Protein 9GFQ (pdb70)

Foldseek 3Di:
DAEDAEDELVVLVFDDAAPPDPAKFWFKKKKFKFQDWDWADDPVGIWIKTAGKMWMAGVVPRDIYIYGTYTYPPVVRVVVCVVCVPPNIDIFIKIKIWGAADDDRGRTDIDMDGPVD

Structure (mmCIF, N/CA/C/O backbone):
data_9GFQ
#
_entry.id   9GFQ
#
_cell.length_a   36.434
_cell.length_b   50.999
_cell.length_c   56.344
_cell.angle_alpha   90.00
_cell.angle_beta   90.00
_cell.angle_gamma   90.00
#
_symmetry.space_group_name_H-M   'P 21 21 21'
#
loop_
_entity.id
_entity.type
_entity.pdbx_description
1 polymer 'Single-stranded DNA-binding protein'
2 water water
#
loop_
_atom_site.group_PDB
_atom_site.id
_atom_site.type_symbol
_atom_site.label_atom_id
_atom_site.label_alt_id
_atom_site.label_comp_id
_atom_site.label_asym_id
_atom_site.label_entity_id
_atom_site.label_seq_id
_atom_site.pdbx_PDB_ins_code
_atom_site.Cartn_x
_atom_site.Cartn_y
_atom_site.Cartn_z
_atom_site.occupancy
_atom_site.B_iso_or_equiv
_atom_site.auth_seq_id
_atom_site.auth_comp_id
_atom_site.auth_asym_id
_atom_site.auth_atom_id
_atom_site.pdbx_PDB_model_num
ATOM 1 N N . MET A 1 1 ? -1.699 -5.431 -5.738 1.00 31.04 1 MET A N 1
ATOM 2 C CA . MET A 1 1 ? -2.860 -5.263 -4.865 1.00 23.83 1 MET A CA 1
ATOM 3 C C . MET A 1 1 ? -3.955 -6.260 -5.213 1.00 24.38 1 MET A C 1
ATOM 4 O O . MET A 1 1 ? -4.545 -6.197 -6.287 1.00 28.34 1 MET A O 1
ATOM 9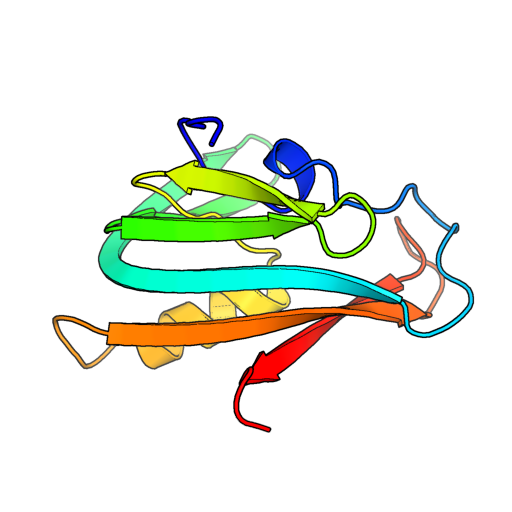 N N . GLU A 1 2 ? -4.235 -7.180 -4.292 1.00 25.35 2 GLU A N 1
ATOM 10 C CA . GLU A 1 2 ? -5.234 -8.214 -4.514 1.00 20.15 2 GLU A CA 1
ATOM 11 C C . GLU A 1 2 ? -6.614 -7.701 -4.107 1.00 22.77 2 GLU A C 1
ATOM 12 O O . GLU A 1 2 ? -6.763 -7.036 -3.079 1.00 21.34 2 GLU A O 1
ATOM 18 N N . ILE A 1 3 ? -7.621 -8.018 -4.917 1.00 17.45 3 ILE A N 1
ATOM 19 C CA . ILE A 1 3 ? -9.004 -7.641 -4.652 1.00 21.50 3 ILE A CA 1
ATOM 20 C C . ILE A 1 3 ? -9.736 -8.823 -4.032 1.00 23.23 3 ILE A C 1
ATOM 21 O O . ILE A 1 3 ? -9.727 -9.927 -4.587 1.00 19.45 3 ILE A O 1
ATOM 26 N N . VAL A 1 4 ? -10.385 -8.597 -2.888 1.00 20.70 4 VAL A N 1
ATOM 27 C CA . VAL A 1 4 ? -11.136 -9.644 -2.207 1.00 17.82 4 VAL A CA 1
ATOM 28 C C . VAL A 1 4 ? -12.587 -9.199 -2.094 1.00 21.90 4 VAL A C 1
ATOM 29 O O . VAL A 1 4 ? -12.869 -8.008 -1.923 1.00 21.04 4 VAL A O 1
ATOM 33 N N . SER A 1 5 ? -13.521 -10.144 -2.233 1.00 19.75 5 SER A N 1
ATOM 34 C CA . SER A 1 5 ? -14.913 -9.714 -2.225 1.00 19.89 5 SER A CA 1
ATOM 35 C C . SER A 1 5 ? -15.318 -9.185 -0.857 1.00 19.03 5 SER A C 1
ATOM 36 O O . SER A 1 5 ? -16.178 -8.300 -0.768 1.00 21.20 5 SER A O 1
ATOM 39 N N . LYS A 1 6 ? -14.714 -9.706 0.210 1.00 18.35 6 LYS A N 1
ATOM 40 C CA . LYS A 1 6 ? -14.905 -9.193 1.562 1.00 19.09 6 LYS A CA 1
ATOM 41 C C . LYS A 1 6 ? -13.538 -9.014 2.189 1.00 17.04 6 LYS A C 1
ATOM 42 O O . LYS A 1 6 ? -12.728 -9.940 2.165 1.00 16.99 6 LYS A O 1
ATOM 48 N N . LEU A 1 7 ? -13.283 -7.839 2.768 1.00 15.96 7 LEU A N 1
ATOM 49 C CA . LEU A 1 7 ? -12.063 -7.613 3.533 1.00 17.69 7 LEU A CA 1
ATOM 50 C C . LEU A 1 7 ? -12.298 -8.086 4.959 1.00 22.23 7 LEU A C 1
ATOM 51 O O . LEU A 1 7 ? -13.141 -7.533 5.666 1.00 16.23 7 LEU A O 1
ATOM 56 N N . THR A 1 8 ? -11.582 -9.136 5.367 1.00 20.76 8 THR A N 1
ATOM 57 C CA . THR A 1 8 ? -11.659 -9.650 6.728 1.00 17.86 8 THR A CA 1
ATOM 58 C C . THR A 1 8 ? -10.244 -10.017 7.162 1.00 20.08 8 THR A C 1
ATOM 59 O O . THR A 1 8 ? -9.342 -10.144 6.336 1.00 18.33 8 THR A O 1
ATOM 63 N N . LEU A 1 9 ? -10.043 -10.174 8.471 1.00 19.49 9 LEU A N 1
ATOM 64 C CA . LEU A 1 9 ? -8.725 -10.606 8.928 1.00 17.58 9 LEU A CA 1
ATOM 65 C C . LEU A 1 9 ? -8.334 -11.941 8.305 1.00 20.74 9 LEU A C 1
ATOM 66 O O . LEU A 1 9 ? -7.146 -12.186 8.062 1.00 21.72 9 LEU A O 1
ATOM 71 N N . LYS A 1 10 ? -9.312 -12.792 7.993 1.00 21.96 10 LYS A N 1
ATOM 72 C CA . LYS A 1 10 ? -8.989 -14.069 7.357 1.00 21.20 10 LYS A CA 1
ATOM 73 C C . LYS A 1 10 ? -8.620 -13.899 5.885 1.00 23.71 10 LYS A C 1
ATOM 74 O O . LYS A 1 10 ? -7.649 -14.512 5.419 1.00 23.70 10 LYS A O 1
ATOM 80 N N . THR A 1 11 ? -9.367 -13.081 5.128 1.00 20.93 11 THR A N 1
ATOM 81 C CA . THR A 1 11 ? -9.031 -12.933 3.713 1.00 23.98 11 THR A CA 1
ATOM 82 C C . THR A 1 11 ? -7.755 -12.124 3.511 1.00 25.10 11 THR A C 1
ATOM 83 O O . THR A 1 11 ? -7.116 -12.248 2.460 1.00 29.18 11 THR A O 1
ATOM 87 N N . ILE A 1 12 ? -7.355 -11.323 4.501 1.00 20.29 12 ILE A N 1
ATOM 88 C CA . ILE A 1 12 ? -6.061 -10.637 4.468 1.00 23.72 12 ILE A CA 1
ATOM 89 C C . ILE A 1 12 ? -4.907 -11.571 4.801 1.00 22.72 12 ILE A C 1
ATOM 90 O O . ILE A 1 12 ? -3.744 -11.218 4.558 1.00 23.08 12 ILE A O 1
ATOM 95 N N . GLY A 1 13 ? -5.198 -12.764 5.315 1.00 22.89 13 GLY A N 1
ATOM 96 C CA . GLY A 1 13 ? -4.163 -13.685 5.745 1.00 18.68 13 GLY A CA 1
ATOM 97 C C . GLY A 1 13 ? -3.556 -13.340 7.082 1.00 22.44 13 GLY A C 1
ATOM 98 O O . GLY A 1 13 ? -2.383 -13.655 7.335 1.00 21.23 13 GLY A O 1
ATOM 99 N N . ALA A 1 14 ? -4.319 -12.686 7.960 1.00 22.26 14 ALA A N 1
ATOM 100 C CA . ALA A 1 14 ? -3.756 -12.165 9.198 1.00 22.20 14 ALA A CA 1
ATOM 101 C C . ALA A 1 14 ? -4.490 -12.660 10.435 1.00 18.76 14 ALA A C 1
ATOM 102 O O . ALA A 1 14 ? -4.325 -12.079 11.511 1.00 24.47 14 ALA A O 1
ATOM 104 N N . GLN A 1 15 ? -5.294 -13.721 10.322 1.00 18.71 15 GLN A N 1
ATOM 105 C CA . GLN A 1 15 ? -5.981 -14.264 11.487 1.00 22.08 15 GLN A CA 1
ATOM 106 C C . GLN A 1 15 ? -5.085 -15.290 12.173 1.00 26.92 15 GLN A C 1
ATOM 107 O O . GLN A 1 15 ? -4.793 -16.339 11.577 1.00 22.94 15 GLN A O 1
ATOM 113 N N . PRO A 1 16 ? -4.638 -15.053 13.411 1.00 20.97 16 PRO A N 1
ATOM 114 C CA . PRO A 1 16 ? -3.749 -16.018 14.067 1.00 19.25 16 PRO A CA 1
ATOM 115 C C . PRO A 1 16 ? -4.452 -17.339 14.331 1.00 24.54 16 PRO A C 1
ATOM 116 O O . PRO A 1 16 ? -5.661 -17.390 14.583 1.00 22.45 16 PRO A O 1
ATOM 120 N N . LYS A 1 17 ? -3.673 -18.419 14.270 1.00 23.55 17 LYS A N 1
ATOM 121 C CA . LYS A 1 17 ? -4.188 -19.725 14.648 1.00 22.61 17 LYS A CA 1
ATOM 122 C C . LYS A 1 17 ? -4.525 -19.742 16.136 1.00 18.38 17 LYS A C 1
ATOM 123 O O . LYS A 1 17 ? -3.920 -19.008 16.922 1.00 23.66 17 LYS A O 1
ATOM 129 N N . PRO A 1 18 ? -5.484 -20.573 16.548 1.00 24.37 18 PRO A N 1
ATOM 130 C CA . PRO A 1 18 ? -5.841 -20.635 17.969 1.00 25.03 18 PRO A CA 1
ATOM 131 C C . PRO A 1 18 ? -4.621 -20.883 18.842 1.00 25.79 18 PRO A C 1
ATOM 132 O O . PRO A 1 18 ? -3.754 -21.696 18.512 1.00 26.48 18 PRO A O 1
ATOM 136 N N . HIS A 1 19 ? -4.546 -20.134 19.945 1.00 23.55 19 HIS A N 1
ATOM 137 C CA . HIS A 1 19 ? -3.568 -20.314 21.014 1.00 22.99 19 HIS A CA 1
ATOM 138 C C . HIS A 1 19 ? -2.146 -19.983 20.584 1.00 25.12 19 HIS A C 1
ATOM 139 O O . HIS A 1 19 ? -1.189 -20.332 21.276 1.00 29.29 19 HIS A O 1
ATOM 146 N N . SER A 1 20 ? -1.983 -19.255 19.485 1.00 24.71 20 SER A N 1
ATOM 147 C CA . SER A 1 20 ? -0.661 -18.876 19.006 1.00 21.65 20 SER A CA 1
ATOM 148 C C . SER A 1 20 ? -0.212 -17.500 19.477 1.00 25.16 20 SER A C 1
ATOM 149 O O . SER A 1 20 ? 0.941 -17.133 19.234 1.00 24.56 20 SER A O 1
ATOM 152 N N . VAL A 1 21 ? -1.080 -16.727 20.124 1.00 24.60 21 VAL A N 1
ATOM 153 C CA . VAL A 1 21 ? -0.778 -15.343 20.479 1.00 23.78 21 VAL A CA 1
ATOM 154 C C . VAL A 1 21 ? -0.324 -15.310 21.932 1.00 26.22 21 VAL A C 1
ATOM 155 O O . VAL A 1 21 ? -1.144 -15.400 22.852 1.00 26.93 21 VAL A O 1
ATOM 159 N N . LYS A 1 22 ? 0.984 -15.163 22.140 1.00 25.57 22 LYS A N 1
ATOM 160 C CA . LYS A 1 22 ? 1.555 -15.095 23.478 1.00 32.36 22 LYS A CA 1
ATOM 161 C C . LYS A 1 22 ? 1.942 -13.686 23.904 1.00 28.79 22 LYS A C 1
ATOM 162 O O . LYS A 1 22 ? 2.099 -13.435 25.105 1.00 29.50 22 LYS A O 1
ATOM 168 N N . GLU A 1 23 ? 2.091 -12.763 22.961 1.00 28.98 23 GLU A N 1
ATOM 169 C CA . GLU A 1 23 ? 2.245 -11.353 23.275 1.00 26.70 23 GLU A CA 1
ATOM 170 C C . GLU A 1 23 ? 1.427 -10.559 22.274 1.00 21.51 23 GLU A C 1
ATOM 171 O O . GLU A 1 23 ? 0.936 -11.101 21.277 1.00 21.82 23 GLU A O 1
ATOM 177 N N . ASN A 1 24 ? 1.265 -9.268 22.553 1.00 22.15 24 ASN A N 1
ATOM 178 C CA . ASN A 1 24 ? 0.554 -8.395 21.633 1.00 22.53 24 ASN A CA 1
ATOM 179 C C . ASN A 1 24 ? 1.154 -8.508 20.238 1.00 20.95 24 ASN A C 1
ATOM 180 O O . ASN A 1 24 ? 2.378 -8.459 20.061 1.00 24.16 24 ASN A O 1
ATOM 185 N N . THR A 1 25 ? 0.277 -8.684 19.248 1.00 22.71 25 THR A N 1
ATOM 186 C CA . THR 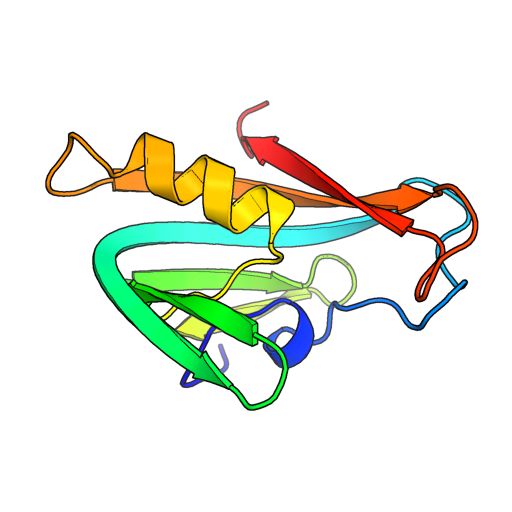A 1 25 ? 0.664 -8.987 17.874 1.00 19.77 25 THR A CA 1
ATOM 187 C C . THR A 1 25 ? -0.134 -8.099 16.930 1.00 21.61 25 THR A C 1
ATOM 188 O O . THR A 1 25 ? -1.368 -8.176 16.898 1.00 22.85 25 THR A O 1
ATOM 192 N N . ALA A 1 26 ? 0.558 -7.247 16.173 1.00 20.16 26 ALA A N 1
ATOM 193 C CA . ALA A 1 26 ? -0.124 -6.390 15.213 1.00 21.80 26 ALA A CA 1
ATOM 194 C C . ALA A 1 26 ? -0.505 -7.200 13.974 1.00 21.87 26 ALA A C 1
ATOM 195 O O . ALA A 1 26 ? 0.345 -7.862 13.367 1.00 23.24 26 ALA A O 1
ATOM 197 N N . LEU A 1 27 ? -1.786 -7.144 13.598 1.00 18.06 27 LEU A N 1
ATOM 198 C CA . LEU A 1 27 ? -2.324 -7.995 12.541 1.00 20.63 27 LEU A CA 1
ATOM 199 C C . LEU A 1 27 ? -2.451 -7.255 11.217 1.00 19.12 27 LEU A C 1
ATOM 200 O O . LEU A 1 27 ? -1.913 -7.704 10.201 1.00 18.59 27 LEU A O 1
ATOM 205 N N . ALA A 1 28 ? -3.170 -6.131 11.204 1.00 18.75 28 ALA A N 1
ATOM 206 C CA . ALA A 1 28 ? -3.503 -5.502 9.934 1.00 16.46 28 ALA A CA 1
ATOM 207 C C . ALA A 1 28 ? -3.782 -4.027 10.146 1.00 20.55 28 ALA A C 1
ATOM 208 O O . ALA A 1 28 ? -4.261 -3.621 11.205 1.00 20.37 28 ALA A O 1
ATOM 210 N N . SER A 1 29 ? -3.468 -3.236 9.127 1.00 17.49 29 SER A N 1
ATOM 211 C CA . SER A 1 29 ? -3.945 -1.863 9.025 1.00 19.65 29 SER A CA 1
ATOM 212 C C . SER A 1 29 ? -5.110 -1.835 8.055 1.00 22.17 29 SER A C 1
ATOM 213 O O . SER A 1 29 ? -5.043 -2.445 6.990 1.00 24.89 29 SER A O 1
ATOM 216 N N . ILE A 1 30 ? -6.182 -1.127 8.419 1.00 18.80 30 ILE A N 1
ATOM 217 C CA . ILE A 1 30 ? -7.359 -1.033 7.565 1.00 18.00 30 ILE A CA 1
ATOM 218 C C . ILE A 1 30 ? -7.727 0.432 7.397 1.00 19.59 30 ILE A C 1
ATOM 219 O O . ILE A 1 30 ? -7.912 1.144 8.388 1.00 18.77 30 ILE A O 1
ATOM 224 N N . TYR A 1 31 ? -7.860 0.861 6.149 1.00 18.19 31 TYR A N 1
ATOM 225 C CA . TYR A 1 31 ? -8.302 2.198 5.769 1.00 21.20 31 TYR A CA 1
ATOM 226 C C . TYR A 1 31 ? -9.668 2.062 5.121 1.00 24.67 31 TYR A C 1
ATOM 227 O O . TYR A 1 31 ? -9.842 1.248 4.209 1.00 25.21 31 TYR A O 1
ATOM 236 N N . GLY A 1 32 ? -10.639 2.836 5.572 1.00 21.55 32 GLY A N 1
ATOM 237 C CA . GLY A 1 32 ? -12.005 2.605 5.150 1.00 21.04 32 GLY A CA 1
ATOM 238 C C . GLY A 1 32 ? -12.755 3.889 4.892 1.00 23.29 32 GLY A C 1
ATOM 239 O O . GLY A 1 32 ? -12.500 4.917 5.515 1.00 20.11 32 GLY A O 1
ATOM 240 N N . ARG A 1 33 ? -13.676 3.819 3.936 1.00 19.35 33 ARG A N 1
ATOM 241 C CA . ARG A 1 33 ? -14.787 4.760 3.849 1.00 17.35 33 ARG A CA 1
ATOM 242 C C . ARG A 1 33 ? -16.058 3.933 3.906 1.00 19.02 33 ARG A C 1
ATOM 243 O O . ARG A 1 33 ? -16.351 3.177 2.972 1.00 20.31 33 ARG A O 1
ATOM 251 N N . VAL A 1 34 ? -16.797 4.055 5.002 1.00 16.86 34 VAL A N 1
ATOM 252 C CA . VAL A 1 34 ? -18.026 3.296 5.187 1.00 18.40 34 VAL A CA 1
ATOM 253 C C . VAL A 1 34 ? -19.203 4.124 4.703 1.00 24.61 34 VAL A C 1
ATOM 254 O O . VAL A 1 34 ? -19.386 5.273 5.126 1.00 20.77 34 VAL A O 1
ATOM 258 N N . ARG A 1 35 ? -19.997 3.541 3.804 1.00 20.96 35 ARG A N 1
ATOM 259 C CA . ARG A 1 35 ? -21.145 4.214 3.217 1.00 22.79 35 ARG A CA 1
ATOM 260 C C . ARG A 1 35 ? -22.358 3.302 3.196 1.00 25.10 35 ARG A C 1
ATOM 261 O O . ARG A 1 35 ? -23.250 3.470 2.365 1.00 34.76 35 ARG A O 1
ATOM 269 N N . GLY A 1 36 ? -22.409 2.353 4.109 1.00 21.96 36 GLY A N 1
ATOM 270 C CA . GLY A 1 36 ? -23.549 1.480 4.249 1.00 22.50 36 GLY A CA 1
ATOM 271 C C . GLY A 1 36 ? -23.192 0.249 5.043 1.00 22.28 36 GLY A C 1
ATOM 272 O O . GLY A 1 36 ? -22.024 -0.077 5.267 1.00 19.17 36 GLY A O 1
ATOM 273 N N A LYS A 1 37 ? -24.227 -0.452 5.485 0.55 25.20 37 LYS A N 1
ATOM 274 N N B LYS A 1 37 ? -24.227 -0.452 5.485 0.45 25.62 37 LYS A N 1
ATOM 275 C CA . LYS A 1 37 ? -24.021 -1.669 6.253 1.00 25.77 37 LYS A CA 1
ATOM 276 C C . LYS A 1 37 ? -25.254 -2.543 6.125 1.00 30.65 37 LYS A C 1
ATOM 277 O O . LYS A 1 37 ? -26.379 -2.045 6.043 1.00 30.50 37 LYS A O 1
ATOM 283 N N . LYS A 1 38 ? -25.018 -3.841 6.055 1.00 22.65 38 LYS A N 1
ATOM 284 C CA . LYS A 1 38 ? -26.059 -4.842 5.920 1.00 24.49 38 LYS A CA 1
ATOM 285 C C . LYS A 1 38 ? -25.791 -5.933 6.938 1.00 24.11 38 LYS A C 1
ATOM 286 O O . LYS A 1 38 ? -24.641 -6.332 7.140 1.00 24.28 38 LYS A O 1
ATOM 292 N N . VAL A 1 39 ? -26.846 -6.427 7.567 1.00 26.28 39 VAL A N 1
ATOM 293 C CA . VAL A 1 39 ? -26.710 -7.587 8.430 1.00 23.56 39 VAL A CA 1
ATOM 294 C C . VAL A 1 39 ? -26.595 -8.830 7.560 1.00 24.93 39 VAL A C 1
ATOM 295 O O . VAL A 1 39 ? -27.280 -8.965 6.539 1.00 25.55 39 VAL A O 1
ATOM 299 N N . GLY A 1 40 ? -25.682 -9.715 7.931 1.00 22.21 40 GLY A N 1
ATOM 300 C CA . GLY A 1 40 ? -25.526 -10.981 7.252 1.00 21.13 40 GLY A CA 1
ATOM 301 C C . GLY A 1 40 ? -25.822 -12.068 8.255 1.00 23.39 40 GLY A C 1
ATOM 302 O O . GLY A 1 40 ? -25.722 -11.845 9.465 1.00 20.66 40 GLY A O 1
ATOM 303 N N . GLN A 1 41 ? -26.217 -13.235 7.772 1.00 20.41 41 GLN A N 1
ATOM 304 C CA . GLN A 1 41 ? -26.557 -14.353 8.628 1.00 21.76 41 GLN A CA 1
ATOM 305 C C . GLN A 1 41 ? -25.625 -15.515 8.311 1.00 19.95 41 GLN A C 1
ATOM 306 O O . GLN A 1 41 ? -25.330 -15.796 7.142 1.00 21.03 41 GLN A O 1
ATOM 312 N N . SER A 1 42 ? -25.111 -16.159 9.349 1.00 21.70 42 SER A N 1
ATOM 313 C CA . SER A 1 42 ? -24.458 -17.445 9.183 1.00 23.17 42 SER A CA 1
ATOM 314 C C . SER A 1 42 ? -25.102 -18.415 10.161 1.00 21.30 42 SER A C 1
ATOM 315 O O . SER A 1 42 ? -25.919 -18.026 10.995 1.00 23.04 42 SER A O 1
ATOM 318 N N . THR A 1 43 ? -24.738 -19.691 10.042 1.00 23.23 43 THR A N 1
ATOM 319 C CA . THR A 1 43 ? -25.366 -20.725 10.866 1.00 23.40 43 THR A CA 1
ATOM 320 C C . THR A 1 43 ? -25.269 -20.391 12.345 1.00 27.70 43 THR A C 1
ATOM 321 O O . THR A 1 43 ? -26.257 -20.462 13.086 1.00 27.52 43 THR A O 1
ATOM 325 N N . PHE A 1 44 ? -24.074 -20.006 12.787 1.00 23.00 44 PHE A N 1
ATOM 326 C CA . PHE A 1 44 ? -23.768 -19.861 14.200 1.00 21.94 44 PHE A CA 1
ATOM 327 C C . PHE A 1 44 ? -23.674 -18.403 14.636 1.00 29.26 44 PHE A C 1
ATOM 328 O O . PHE A 1 44 ? -23.114 -18.106 15.695 1.00 25.35 44 PHE A O 1
ATOM 336 N N . GLY A 1 45 ? -24.226 -17.490 13.858 1.00 26.42 45 GLY A N 1
ATOM 337 C CA . GLY A 1 45 ? -24.321 -16.119 14.310 1.00 26.62 45 GLY A CA 1
ATOM 338 C C . GLY A 1 45 ? -24.458 -15.177 13.146 1.00 25.44 45 GLY A C 1
ATOM 339 O O . GLY A 1 45 ? -24.178 -15.519 11.998 1.00 24.30 45 GLY A O 1
ATOM 340 N N . ASP A 1 46 ? -24.925 -13.977 13.459 1.00 24.54 46 ASP A N 1
ATOM 341 C CA . ASP A 1 46 ? -25.021 -12.907 12.486 1.00 23.24 46 ASP A CA 1
ATOM 342 C C . ASP A 1 46 ? -23.773 -12.034 12.550 1.00 22.86 46 ASP A C 1
ATOM 343 O O . ASP A 1 46 ? -22.923 -12.165 13.430 1.00 27.12 46 ASP A O 1
ATOM 348 N N . PHE A 1 47 ? -23.681 -11.117 11.601 1.00 20.37 47 PHE A N 1
ATOM 349 C CA . PHE A 1 47 ? -22.527 -10.239 11.476 1.00 18.95 47 PHE A CA 1
ATOM 350 C C . PHE A 1 47 ? -22.972 -9.049 10.648 1.00 18.27 47 PHE A C 1
ATOM 351 O O . PHE A 1 47 ? -24.059 -9.046 10.068 1.00 22.37 47 PHE A O 1
ATOM 359 N N . ILE A 1 48 ? -22.130 -8.030 10.596 1.00 20.79 48 ILE A N 1
ATOM 360 C CA . ILE A 1 48 ? -22.420 -6.853 9.795 1.00 18.5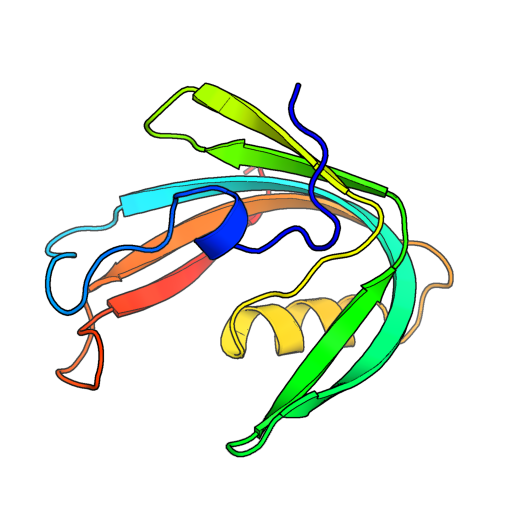1 48 ILE A CA 1
ATOM 361 C C . ILE A 1 48 ? -21.441 -6.811 8.637 1.00 18.45 48 ILE A C 1
ATOM 362 O O . ILE A 1 48 ? -20.229 -6.949 8.835 1.00 19.01 48 ILE A O 1
ATOM 367 N N . LYS A 1 49 ? -21.971 -6.621 7.435 1.00 17.04 49 LYS A N 1
ATOM 368 C CA . LYS A 1 49 ? -21.175 -6.399 6.239 1.00 17.56 49 LYS A CA 1
ATOM 369 C C . LYS A 1 49 ? -21.161 -4.893 6.014 1.00 20.17 49 LYS A C 1
ATOM 370 O O . LYS A 1 49 ? -22.165 -4.305 5.603 1.00 21.62 49 LYS A O 1
ATOM 376 N N . PHE A 1 50 ? -20.034 -4.266 6.310 1.00 18.65 50 PHE A N 1
ATOM 377 C CA . PHE A 1 50 ? -19.893 -2.840 6.057 1.00 17.07 50 PHE A CA 1
ATOM 378 C C . PHE A 1 50 ? -19.565 -2.633 4.591 1.00 20.69 50 PHE A C 1
ATOM 379 O O . PHE A 1 50 ? -18.825 -3.415 3.994 1.00 19.80 50 PHE A O 1
ATOM 387 N N . GLU A 1 51 ? -20.144 -1.596 4.000 1.00 18.98 51 GLU A N 1
ATOM 388 C CA . GLU A 1 51 ? -20.018 -1.360 2.574 1.00 19.61 51 GLU A CA 1
ATOM 389 C C . GLU A 1 51 ? -19.327 -0.026 2.347 1.00 18.60 51 GLU A C 1
ATOM 390 O O . GLU A 1 51 ? -19.500 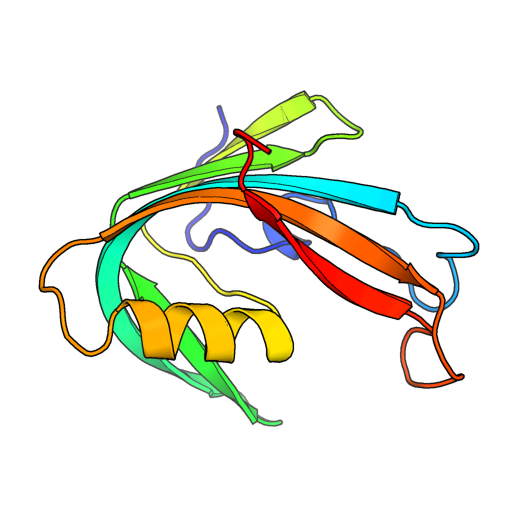0.915 3.118 1.00 21.36 51 GLU A O 1
ATOM 396 N N . GLY A 1 52 ? -18.546 0.043 1.279 1.00 18.61 52 GLY A N 1
ATOM 397 C CA . GLY A 1 52 ? -17.843 1.263 0.937 1.00 20.99 52 GLY A CA 1
ATOM 398 C C . GLY A 1 52 ? -16.596 0.939 0.155 1.00 20.77 52 GLY A C 1
ATOM 399 O O . GLY A 1 52 ? -16.661 0.172 -0.809 1.00 19.87 52 GLY A O 1
ATOM 400 N N . GLU A 1 53 ? -15.458 1.499 0.570 1.00 18.08 53 GLU A N 1
ATOM 401 C CA . GLU A 1 53 ? -14.162 1.253 -0.059 1.00 19.73 53 GLU A CA 1
ATOM 402 C C . GLU A 1 53 ? -13.155 0.996 1.048 1.00 20.86 53 GLU A C 1
ATOM 403 O O . GLU A 1 53 ? -13.002 1.825 1.951 1.00 19.43 53 GLU A O 1
ATOM 409 N N . PHE A 1 54 ? -12.483 -0.152 0.997 1.00 17.51 54 PHE A N 1
ATOM 410 C CA . PHE A 1 54 ? -11.571 -0.540 2.062 1.00 18.55 54 PHE A CA 1
ATOM 411 C C . PHE A 1 54 ? -10.234 -0.965 1.475 1.00 21.43 54 PHE A C 1
ATOM 412 O O . PHE A 1 54 ? -10.183 -1.584 0.409 1.00 18.25 54 PHE A O 1
ATOM 420 N N . GLU A 1 55 ? -9.153 -0.607 2.169 1.00 18.75 55 GLU A N 1
ATOM 421 C CA . GLU A 1 55 ? -7.815 -1.087 1.849 1.00 20.50 55 GLU A CA 1
ATOM 422 C C . GLU A 1 55 ? -7.215 -1.672 3.122 1.00 25.32 55 GLU A C 1
ATOM 423 O O . GLU A 1 55 ? -7.312 -1.070 4.196 1.00 23.14 55 GLU A O 1
ATOM 429 N N . GLY A 1 56 ? -6.633 -2.851 3.019 1.00 18.97 56 GLY A N 1
ATOM 430 C CA . GLY A 1 56 ? -6.056 -3.516 4.175 1.00 20.48 56 GLY A CA 1
ATOM 431 C C . GLY A 1 56 ? -4.618 -3.886 3.892 1.00 20.78 56 GLY A C 1
ATOM 432 O O . GLY A 1 56 ? -4.270 -4.227 2.761 1.00 20.38 56 GLY A O 1
ATOM 433 N N . VA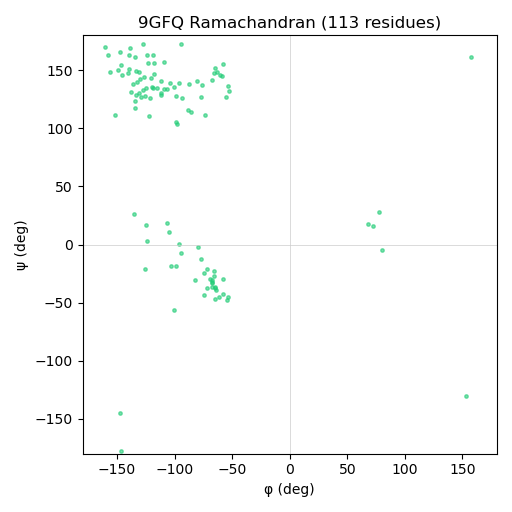L A 1 57 ? -3.783 -3.800 4.921 1.00 17.11 57 VAL A N 1
ATOM 434 C CA . VAL A 1 57 ? -2.404 -4.270 4.823 1.00 15.98 57 VAL A CA 1
ATOM 435 C C . VAL A 1 57 ? -2.172 -5.330 5.883 1.00 17.14 57 VAL A C 1
ATOM 436 O O . VAL A 1 57 ? -2.409 -5.095 7.072 1.00 20.88 57 VAL A O 1
ATOM 440 N N . ASN A 1 58 ? -1.690 -6.484 5.449 1.00 18.62 58 ASN A N 1
ATOM 441 C CA . ASN A 1 58 ? -1.186 -7.505 6.353 1.00 19.43 58 ASN A CA 1
ATOM 442 C C . ASN A 1 58 ? 0.159 -7.028 6.868 1.00 21.25 58 ASN A C 1
ATOM 443 O O . ASN A 1 58 ? 1.115 -6.910 6.094 1.00 20.77 58 ASN A O 1
ATOM 448 N N . ILE A 1 59 ? 0.228 -6.700 8.157 1.00 18.29 59 ILE A N 1
ATOM 449 C CA . ILE A 1 59 ? 1.427 -6.060 8.681 1.00 19.77 59 ILE A CA 1
ATOM 450 C C . ILE A 1 59 ? 2.628 -7.001 8.603 1.00 23.52 59 ILE A C 1
ATOM 451 O O . ILE A 1 59 ? 3.748 -6.572 8.297 1.00 27.65 59 ILE A O 1
ATOM 456 N N . ALA A 1 60 ? 2.418 -8.302 8.839 1.00 20.25 60 ALA A N 1
ATOM 457 C CA . ALA A 1 60 ? 3.562 -9.216 8.833 1.00 22.10 60 ALA A CA 1
ATOM 458 C C . ALA A 1 60 ? 4.102 -9.446 7.424 1.00 24.54 60 ALA A C 1
ATOM 459 O O . ALA A 1 60 ? 5.319 -9.574 7.237 1.00 27.63 60 ALA A O 1
ATOM 461 N N . THR A 1 61 ? 3.224 -9.522 6.420 1.00 23.50 61 THR A N 1
ATOM 462 C CA . THR A 1 61 ? 3.656 -9.830 5.056 1.00 23.12 61 THR A CA 1
ATOM 463 C C . THR A 1 61 ? 3.804 -8.610 4.158 1.00 27.80 61 THR A C 1
ATOM 464 O O . THR A 1 61 ? 4.472 -8.705 3.123 1.00 23.85 61 THR A O 1
ATOM 468 N N . GLY A 1 62 ? 3.200 -7.478 4.507 1.00 25.18 62 GLY A N 1
ATOM 469 C CA . GLY A 1 62 ? 3.220 -6.330 3.631 1.00 23.10 62 GLY A CA 1
ATOM 470 C C . GLY A 1 62 ? 2.218 -6.362 2.501 1.00 22.91 62 GLY A C 1
ATOM 471 O O . GLY A 1 62 ? 2.114 -5.375 1.769 1.00 23.70 62 GLY A O 1
ATOM 472 N N . GLU A 1 63 ? 1.471 -7.452 2.340 1.00 19.88 63 GLU A N 1
ATOM 473 C CA . GLU A 1 63 ? 0.522 -7.571 1.236 1.00 17.53 63 GLU A CA 1
ATOM 474 C C . GLU A 1 63 ? -0.626 -6.586 1.390 1.00 19.67 63 GLU A C 1
ATOM 475 O O . GLU A 1 63 ? -1.146 -6.386 2.485 1.00 18.69 63 GLU A O 1
ATOM 481 N N . VAL A 1 64 ? -1.064 -6.016 0.275 1.00 19.70 64 VAL A N 1
ATOM 482 C CA . VAL A 1 64 ? -2.114 -5.002 0.275 1.00 18.68 64 VAL A CA 1
ATOM 483 C C . VAL A 1 64 ? -3.348 -5.592 -0.380 1.00 20.15 64 VAL A C 1
ATOM 484 O O . VAL A 1 64 ? -3.245 -6.319 -1.371 1.00 18.66 64 VAL A O 1
ATOM 488 N N . PHE A 1 65 ? -4.517 -5.270 0.171 1.00 20.47 65 PHE A N 1
ATOM 489 C CA . PHE A 1 65 ? -5.787 -5.803 -0.297 1.00 19.42 65 PHE A CA 1
ATOM 490 C C . PHE A 1 65 ? -6.790 -4.669 -0.426 1.00 18.88 65 PHE A C 1
ATOM 491 O O . PHE A 1 65 ? -6.731 -3.685 0.311 1.00 21.21 65 PHE A O 1
ATOM 499 N N . ARG A 1 66 ? -7.714 -4.815 -1.370 1.00 18.17 66 ARG A N 1
ATOM 500 C CA . ARG A 1 66 ? -8.786 -3.849 -1.540 1.00 19.80 66 ARG A CA 1
ATOM 501 C C . ARG A 1 66 ? -10.112 -4.580 -1.615 1.00 17.96 66 ARG A C 1
ATOM 502 O O . ARG A 1 66 ? -10.195 -5.707 -2.116 1.00 16.64 66 ARG A O 1
ATOM 510 N N . SER A 1 67 ? -11.158 -3.925 -1.123 1.00 15.79 67 SER A N 1
ATOM 511 C CA . SER A 1 67 ? -12.477 -4.527 -1.189 1.00 15.74 67 SER A CA 1
ATOM 512 C C . SER A 1 67 ? -13.546 -3.449 -1.102 1.00 16.47 67 SER A C 1
ATOM 513 O O . SER A 1 67 ? -13.281 -2.319 -0.684 1.00 16.74 67 SER A O 1
ATOM 516 N N . GLY A 1 68 ? -14.762 -3.823 -1.503 1.00 17.30 68 GLY A N 1
ATOM 517 C CA . GLY A 1 68 ?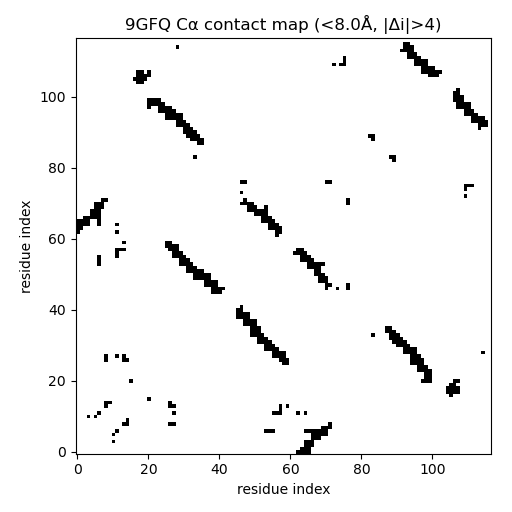 -15.943 -3.011 -1.299 1.00 16.99 68 GLY A CA 1
ATOM 518 C C . GLY A 1 68 ? -16.738 -3.377 -0.070 1.00 19.39 68 GLY A C 1
ATOM 519 O O . GLY A 1 68 ? -17.770 -2.750 0.202 1.00 18.64 68 GLY A O 1
ATOM 520 N N . ALA A 1 69 ? -16.283 -4.369 0.690 1.00 19.43 69 ALA A N 1
ATOM 521 C CA . ALA A 1 69 ? -16.989 -4.858 1.863 1.00 20.17 69 ALA A CA 1
ATOM 522 C C . ALA A 1 69 ? -15.971 -5.147 2.957 1.00 19.91 69 ALA A C 1
ATOM 523 O O . ALA A 1 69 ? -14.812 -5.461 2.669 1.00 20.37 69 ALA A O 1
ATOM 525 N N . LEU A 1 70 ? -16.413 -5.022 4.212 1.00 15.75 70 LEU A N 1
ATOM 526 C CA . LEU A 1 70 ? -15.575 -5.225 5.386 1.00 15.54 70 LEU A CA 1
ATOM 527 C C . LEU A 1 70 ? -16.370 -6.009 6.411 1.00 15.70 70 LEU A C 1
ATOM 528 O O . LEU A 1 70 ? -17.522 -5.669 6.679 1.00 18.12 70 LEU A O 1
ATOM 533 N N . ILE A 1 71 ? -15.777 -7.064 6.965 1.00 16.13 71 ILE A N 1
ATOM 534 C CA . ILE A 1 71 ? -16.366 -7.759 8.104 1.00 14.97 71 ILE A CA 1
ATOM 535 C C . ILE A 1 71 ? -15.315 -7.804 9.196 1.00 16.66 71 ILE A C 1
ATOM 536 O O . ILE A 1 71 ? -14.177 -8.232 8.950 1.00 18.52 71 ILE A O 1
ATOM 541 N N . LEU A 1 72 ? -15.690 -7.352 10.393 1.00 18.36 72 LEU A N 1
ATOM 542 C CA . LEU A 1 72 ? -14.789 -7.268 11.530 1.00 17.99 72 LEU A CA 1
ATOM 543 C C . LEU A 1 72 ? -15.125 -8.308 12.590 1.00 21.89 72 LEU A C 1
ATOM 544 O O . LEU A 1 72 ? -16.259 -8.795 12.669 1.00 22.68 72 LEU A O 1
ATOM 549 N N . PRO A 1 73 ? -14.156 -8.670 13.434 1.00 20.94 73 PRO A N 1
ATOM 550 C CA . PRO A 1 73 ? -14.476 -9.486 14.610 1.00 24.23 73 PRO A CA 1
ATOM 551 C C . PRO A 1 73 ? -15.515 -8.789 15.476 1.00 24.37 73 PRO A C 1
ATOM 552 O O . PRO A 1 73 ? -15.639 -7.561 15.466 1.00 23.40 73 PRO A O 1
ATOM 556 N N . LYS A 1 74 ? -16.250 -9.592 16.248 1.00 25.27 74 LYS A N 1
ATOM 557 C CA . LYS A 1 74 ? -17.447 -9.101 16.926 1.00 25.17 74 LYS A CA 1
ATOM 558 C C . LYS A 1 74 ? -17.175 -7.854 17.758 1.00 24.12 74 LYS A C 1
ATOM 559 O O . LYS A 1 74 ? -17.956 -6.890 17.715 1.00 22.86 74 LYS A O 1
ATOM 565 N N . VAL A 1 75 ? -16.084 -7.847 18.532 1.00 23.77 75 VAL A N 1
ATOM 566 C CA . VAL A 1 75 ? -15.851 -6.715 19.427 1.00 26.70 75 VAL A CA 1
ATOM 567 C C . VAL A 1 75 ? -15.618 -5.435 18.629 1.00 26.60 75 VAL A C 1
ATOM 568 O O . VAL A 1 75 ? -16.064 -4.353 19.026 1.00 26.94 75 VAL A O 1
ATOM 572 N N . LEU A 1 76 ? -14.937 -5.532 17.486 1.00 22.13 76 LEU A N 1
ATOM 573 C CA . LEU A 1 76 ? -14.660 -4.333 16.699 1.00 22.94 76 LEU A CA 1
ATOM 574 C C . LEU A 1 76 ? -15.841 -3.959 15.821 1.00 23.59 76 LEU A C 1
ATOM 575 O O . LEU A 1 76 ? -16.049 -2.779 15.518 1.00 20.26 76 LEU A O 1
ATOM 580 N N . GLU A 1 77 ? -16.600 -4.960 15.385 1.00 21.84 77 GLU A N 1
ATOM 581 C CA . GLU A 1 77 ? -17.816 -4.711 14.620 1.00 18.20 77 GLU A CA 1
ATOM 582 C C . GLU A 1 77 ? -18.787 -3.835 15.403 1.00 20.28 77 GLU A C 1
ATOM 583 O O . GLU A 1 77 ? -19.392 -2.914 14.846 1.00 23.35 77 GLU A O 1
ATOM 589 N N . SER A 1 78 ? -18.938 -4.101 16.698 1.00 20.82 78 SER A N 1
ATOM 590 C CA . SER A 1 78 ? -19.842 -3.306 17.522 1.00 23.11 78 SER A CA 1
ATOM 591 C C . SER A 1 78 ? -19.333 -1.883 17.677 1.00 23.88 78 SER A C 1
ATOM 592 O O . SER A 1 78 ? -20.122 -0.932 17.711 1.00 26.50 78 SER A O 1
ATOM 595 N N . LEU A 1 79 ? -18.014 -1.718 17.781 1.00 22.70 79 LEU A N 1
ATOM 596 C CA . LEU A 1 79 ? -1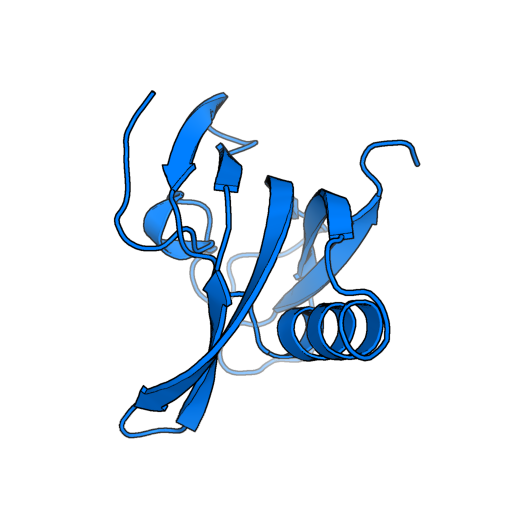7.445 -0.382 17.880 1.00 22.36 79 LEU A CA 1
ATOM 597 C C . LEU A 1 79 ? -17.699 0.407 16.606 1.00 19.80 79 LEU A C 1
ATOM 598 O O . LEU A 1 79 ? -18.145 1.555 16.660 1.00 22.83 79 LEU A O 1
ATOM 603 N N . LEU A 1 80 ? -17.444 -0.202 15.443 1.00 20.64 80 LEU A N 1
ATOM 604 C CA . LEU A 1 80 ? -17.671 0.523 14.195 1.00 19.65 80 LEU A CA 1
ATOM 605 C C . LEU A 1 80 ? -19.153 0.779 13.955 1.00 22.36 80 LEU A C 1
ATOM 606 O O . LEU A 1 80 ? -19.513 1.825 13.398 1.00 24.48 80 LEU A O 1
ATOM 611 N N . ALA A 1 81 ? -20.026 -0.141 14.380 1.00 21.55 81 ALA A N 1
ATOM 612 C CA . ALA A 1 81 ? -21.458 0.059 14.162 1.00 23.08 81 ALA A CA 1
ATOM 613 C C . ALA A 1 81 ? -21.972 1.272 14.926 1.00 26.80 81 ALA A C 1
ATOM 614 O O . ALA A 1 81 ? -22.818 2.016 14.424 1.00 26.22 81 ALA A O 1
ATOM 616 N N . GLY A 1 82 ? -21.489 1.481 16.146 1.00 24.67 82 GLY A N 1
ATOM 617 C CA . GLY A 1 82 ? -21.827 2.707 16.843 1.00 28.48 82 GLY A CA 1
ATOM 618 C C . GLY A 1 82 ? -21.335 3.930 16.097 1.00 31.69 82 GLY A C 1
ATOM 619 O O . GLY A 1 82 ? -22.070 4.903 15.913 1.00 33.83 82 GLY A O 1
ATOM 620 N N . ALA A 1 83 ? -20.089 3.878 15.628 1.00 30.01 83 ALA A N 1
ATOM 621 C CA . ALA A 1 83 ? -19.471 5.045 15.017 1.00 31.47 83 ALA A CA 1
ATOM 622 C C . ALA A 1 83 ? -20.156 5.455 13.725 1.00 30.44 83 ALA A C 1
ATOM 623 O O . ALA A 1 83 ? -20.048 6.617 13.324 1.00 36.37 83 ALA A O 1
ATOM 625 N N . VAL A 1 84 ? -20.861 4.539 13.070 1.00 29.59 84 VAL A N 1
ATOM 626 C CA . VAL A 1 84 ? -21.536 4.832 11.815 1.00 28.84 84 VAL A CA 1
ATOM 627 C C . VAL A 1 84 ? -23.040 4.969 12.008 1.00 35.85 84 VAL A C 1
ATOM 628 O O . VAL A 1 84 ? -23.789 5.025 11.024 1.00 36.21 84 VAL A O 1
ATOM 632 N N . ASP A 1 85 ? -23.502 5.038 13.256 1.00 32.36 85 ASP A N 1
ATOM 633 C CA . ASP A 1 85 ? -24.930 5.137 13.507 1.00 35.77 85 ASP A CA 1
ATOM 634 C C . ASP A 1 85 ? -25.489 6.516 13.202 1.00 35.67 85 ASP A C 1
ATOM 635 O O . ASP A 1 85 ? -26.688 6.629 12.925 1.00 34.54 85 ASP A O 1
ATOM 640 N N . GLY A 1 86 ? -24.660 7.559 13.234 1.00 30.15 86 GLY A N 1
ATOM 641 C CA . GLY A 1 86 ? -25.180 8.901 13.057 1.00 31.05 86 GLY A CA 1
ATOM 642 C C . GLY A 1 86 ? -24.567 9.719 11.933 1.00 30.24 86 GLY A C 1
ATOM 643 O O . GLY A 1 86 ? -24.926 10.889 11.763 1.00 29.66 86 GLY A O 1
ATOM 644 N N . GLU A 1 87 ? -23.653 9.134 11.157 1.00 23.99 87 GLU A N 1
ATOM 645 C CA . GLU A 1 87 ? -23.024 9.825 10.036 1.00 23.32 87 GLU A CA 1
ATOM 646 C C . GLU A 1 87 ? -23.210 9.007 8.769 1.00 24.88 87 GLU A C 1
ATOM 647 O O . GLU A 1 87 ? -22.989 7.792 8.780 1.00 23.05 87 GLU A O 1
ATOM 653 N N . ASN A 1 88 ? -23.586 9.686 7.675 1.00 23.11 88 ASN A N 1
ATOM 654 C CA . ASN A 1 88 ? -23.892 9.006 6.416 1.00 21.11 88 ASN A CA 1
ATOM 655 C C . ASN A 1 88 ? -22.639 8.412 5.776 1.00 22.44 88 ASN A C 1
ATOM 656 O O . ASN A 1 88 ? -22.722 7.387 5.082 1.00 23.42 88 ASN A O 1
ATOM 661 N N . THR A 1 89 ? -21.479 9.027 6.004 1.00 22.16 89 THR A N 1
ATOM 662 C CA . THR A 1 89 ? -20.195 8.538 5.515 1.00 22.52 89 THR A CA 1
ATOM 663 C C . THR A 1 89 ? -19.193 8.667 6.647 1.00 21.81 89 THR A C 1
ATOM 664 O O . THR A 1 89 ? -19.199 9.670 7.363 1.00 21.75 89 THR A O 1
ATOM 668 N N . VAL A 1 90 ? -18.345 7.653 6.820 1.00 20.21 90 VAL A N 1
ATOM 669 C CA . VAL A 1 90 ? -17.274 7.698 7.811 1.00 20.69 90 VAL A CA 1
ATOM 670 C C . VAL A 1 90 ? -15.981 7.225 7.157 1.00 24.47 90 VAL A C 1
ATOM 671 O O . VAL A 1 90 ? -15.961 6.163 6.526 1.00 23.66 90 VAL A O 1
ATOM 675 N N . ASP A 1 91 ? -14.913 8.018 7.284 1.00 19.91 91 ASP A N 1
ATOM 676 C CA . ASP A 1 91 ? -13.567 7.605 6.891 1.00 18.58 91 ASP A CA 1
ATOM 677 C C . ASP A 1 91 ? -12.763 7.263 8.138 1.00 22.60 91 ASP A C 1
ATOM 678 O O . ASP A 1 91 ? -12.827 7.980 9.138 1.00 22.66 91 ASP A O 1
ATOM 683 N N . PHE A 1 92 ? -11.982 6.187 8.078 1.00 18.26 92 PHE A N 1
ATOM 684 C CA . PHE A 1 92 ? -11.204 5.801 9.245 1.00 19.78 92 PHE A CA 1
ATOM 685 C C . PHE A 1 92 ? -9.894 5.168 8.801 1.00 18.63 92 PHE A C 1
ATOM 686 O O . PHE A 1 92 ? -9.719 4.801 7.638 1.00 17.74 92 PHE A O 1
ATOM 694 N N . ALA A 1 93 ? -8.973 5.041 9.753 1.00 17.48 93 ALA A N 1
ATOM 695 C CA . ALA A 1 93 ? -7.696 4.377 9.504 1.00 20.08 93 ALA A CA 1
ATOM 696 C C . ALA A 1 93 ? -7.231 3.792 10.825 1.00 18.34 93 ALA A C 1
ATOM 697 O O . ALA A 1 93 ? -6.880 4.542 11.738 1.00 19.51 93 ALA A O 1
ATOM 699 N N . VAL A 1 94 ? -7.223 2.462 10.936 1.00 17.05 94 VAL A N 1
ATOM 700 C CA . VAL A 1 94 ? -6.966 1.818 12.215 1.00 16.65 94 VAL A CA 1
ATOM 701 C C . VAL A 1 94 ? -5.969 0.685 12.051 1.00 20.86 94 VAL A C 1
ATOM 702 O O . VAL A 1 94 ? -5.741 0.161 10.959 1.00 19.62 94 VAL A O 1
ATOM 706 N N . GLU A 1 95 ? -5.381 0.308 13.172 1.00 16.95 95 GLU A N 1
ATOM 707 C CA . GLU A 1 95 ? -4.507 -0.848 13.258 1.00 19.17 95 GLU A CA 1
ATOM 708 C C . GLU A 1 95 ? -5.187 -1.842 14.184 1.00 19.90 95 GLU A C 1
ATOM 709 O O . GLU A 1 95 ? -5.709 -1.450 15.231 1.00 22.30 95 GLU A O 1
ATOM 715 N N . ILE A 1 96 ? -5.221 -3.114 13.791 1.00 19.20 96 ILE A N 1
ATOM 716 C CA . ILE A 1 96 ? -5.879 -4.158 14.569 1.00 19.31 96 ILE A CA 1
ATOM 717 C C . ILE A 1 96 ? -4.801 -5.061 15.152 1.00 19.07 96 ILE A C 1
ATOM 718 O O . ILE A 1 96 ? -3.862 -5.448 14.451 1.00 18.26 96 ILE A O 1
ATOM 723 N N . TRP A 1 97 ? -4.933 -5.378 16.437 1.00 20.67 97 TRP A N 1
ATOM 724 C CA . TRP A 1 97 ? -3.985 -6.182 17.185 1.00 19.42 97 TRP A CA 1
ATOM 725 C C . TRP A 1 97 ? -4.694 -7.384 17.792 1.00 17.75 97 TRP A C 1
ATOM 726 O O . TRP A 1 97 ? -5.905 -7.362 18.036 1.00 18.25 97 TRP A O 1
ATOM 737 N N . ALA A 1 98 ? -3.917 -8.422 18.064 1.00 18.52 98 ALA A N 1
ATOM 738 C CA . ALA A 1 98 ? -4.350 -9.534 18.900 1.00 18.49 98 ALA A CA 1
ATOM 739 C C . ALA A 1 98 ? -3.630 -9.415 20.234 1.00 19.10 98 ALA A C 1
ATOM 740 O O . ALA A 1 98 ? -2.419 -9.175 20.265 1.00 21.89 98 ALA A O 1
ATOM 742 N N . LYS A 1 99 ? -4.375 -9.575 21.326 1.00 20.31 99 LYS A N 1
ATOM 743 C CA . LYS A 1 99 ? -3.885 -9.534 22.691 1.00 19.23 99 LYS A CA 1
ATOM 744 C C . LYS A 1 99 ? -4.137 -10.872 23.368 1.00 21.57 99 LYS A C 1
ATOM 745 O O . LYS A 1 99 ? -5.229 -11.426 23.231 1.00 20.12 99 LYS A O 1
ATOM 751 N N . PRO A 1 100 ? -3.159 -11.418 24.087 1.00 18.67 100 PRO A N 1
ATOM 752 C CA . PRO A 1 100 ? -3.379 -12.708 24.752 1.00 21.43 100 PRO A CA 1
ATOM 753 C C . PRO A 1 100 ? -4.487 -12.586 25.786 1.00 24.96 100 PRO A C 1
ATOM 754 O O . PRO A 1 100 ? -4.697 -11.527 26.382 1.00 27.02 100 PRO A O 1
ATOM 758 N N . SER A 1 101 ? -5.222 -13.680 25.989 1.00 24.91 101 SER A N 1
ATOM 759 C CA . SER A 1 101 ? -6.446 -13.589 26.767 1.00 29.79 101 SER A CA 1
ATOM 760 C C . SER A 1 101 ? -6.672 -14.868 27.552 1.00 34.85 101 SER A C 1
ATOM 761 O O . SER A 1 101 ? -5.865 -15.804 27.519 1.00 30.18 101 SER A O 1
ATOM 764 N N . GLU A 1 102 ? -7.800 -14.886 28.265 1.00 39.17 102 GLU A N 1
ATOM 765 C CA . GLU A 1 102 ? -8.259 -16.079 28.961 1.00 40.81 102 GLU A CA 1
ATOM 766 C C . GLU A 1 102 ? -8.494 -17.203 27.963 1.00 42.81 102 GLU A C 1
ATOM 767 O O . GLU A 1 102 ? -8.894 -16.976 26.815 1.00 35.72 102 GLU A O 1
ATOM 769 N N . LYS A 1 103 ? -8.229 -18.425 28.403 1.00 40.09 103 LYS A N 1
ATOM 770 C CA . LYS A 1 103 ? -8.424 -19.567 27.528 1.00 43.83 103 LYS A CA 1
ATOM 771 C C . LYS A 1 103 ? -9.852 -19.587 26.998 1.00 44.94 103 LYS A C 1
ATOM 772 O O . LYS A 1 103 ? -10.819 -19.492 27.758 1.00 49.98 103 LYS A O 1
ATOM 778 N N . GLY A 1 104 ? -9.969 -19.657 25.688 1.00 40.44 104 GLY A N 1
ATOM 779 C CA . GLY A 1 104 ? -11.255 -19.746 25.022 1.00 29.49 104 GLY A CA 1
ATOM 780 C C . GLY A 1 104 ? -11.056 -20.570 23.783 1.00 27.72 104 GLY A C 1
ATOM 781 O O . GLY A 1 104 ? -10.268 -21.514 23.768 1.00 31.21 104 GLY A O 1
ATOM 782 N N . ASN A 1 105 ? -11.774 -20.214 22.724 1.00 25.62 105 ASN A N 1
ATOM 783 C CA . ASN A 1 105 ? -11.529 -20.896 21.466 1.00 22.35 105 ASN A CA 1
ATOM 784 C C . ASN A 1 105 ? -10.156 -20.562 20.920 1.00 24.34 105 ASN A C 1
ATOM 785 O O . ASN A 1 105 ? -9.535 -21.396 20.252 1.00 25.64 105 ASN A O 1
ATOM 790 N N . THR A 1 106 ? -9.669 -19.351 21.178 1.00 20.38 106 THR A N 1
ATOM 791 C CA . THR A 1 106 ? -8.456 -18.877 20.530 1.00 22.55 106 THR A CA 1
ATOM 792 C C . THR A 1 106 ? -7.379 -18.407 21.485 1.00 21.18 106 THR A C 1
ATOM 793 O O . THR A 1 106 ? -6.213 -18.349 21.077 1.00 23.14 106 THR A O 1
ATOM 797 N N . GLY A 1 107 ? -7.713 -18.055 22.721 1.00 20.46 107 GLY A N 1
ATOM 798 C CA . GLY A 1 107 ? -6.700 -17.534 23.611 1.00 20.77 107 GLY A CA 1
ATOM 799 C C . GLY A 1 107 ? -6.244 -16.140 23.270 1.00 22.48 107 GLY A C 1
ATOM 800 O O . GLY A 1 107 ? -5.189 -15.718 23.740 1.00 21.38 107 GLY A O 1
ATOM 801 N N . TYR A 1 108 ? -6.992 -15.415 22.444 1.00 21.00 108 TYR A N 1
ATOM 802 C CA . TYR A 1 108 ? -6.659 -14.013 22.210 1.00 18.68 108 TYR A CA 1
ATOM 803 C C . TYR A 1 108 ? -7.925 -13.211 21.975 1.00 22.41 108 TYR A C 1
ATOM 804 O O . TYR A 1 108 ? -8.951 -13.747 21.560 1.00 18.25 108 TYR A O 1
ATOM 813 N N . GLU A 1 109 ? -7.842 -11.918 22.277 1.00 21.28 109 GLU A N 1
ATOM 814 C CA . GLU A 1 109 ? -8.891 -10.960 21.965 1.00 19.94 109 GLU A CA 1
ATOM 815 C C . GLU A 1 109 ? -8.333 -9.901 21.028 1.00 20.41 109 GLU A C 1
ATOM 816 O O . GLU A 1 109 ? -7.120 -9.753 20.887 1.00 21.00 109 GLU A O 1
ATOM 822 N N . TYR A 1 110 ? -9.231 -9.175 20.378 1.00 20.55 110 TYR A N 1
ATOM 823 C CA . TYR A 1 110 ? -8.841 -8.147 19.421 1.00 21.44 110 TYR A CA 1
ATOM 824 C C . TYR A 1 110 ? -8.821 -6.767 20.060 1.00 25.39 110 TYR A C 1
ATOM 825 O O . TYR A 1 110 ? -9.710 -6.418 20.836 1.00 26.66 110 TYR A O 1
ATOM 834 N N . GLY A 1 111 ? -7.807 -5.984 19.703 1.00 24.46 111 GLY A N 1
ATOM 835 C CA . GLY A 1 111 ? -7.785 -4.573 20.035 1.00 22.16 111 GLY A CA 1
ATOM 836 C C . GLY A 1 111 ? -7.630 -3.764 18.764 1.00 21.29 111 GLY A C 1
ATOM 837 O O . GLY A 1 111 ? -7.239 -4.277 17.717 1.00 20.39 111 GLY A O 1
ATOM 838 N N . VAL A 1 112 ? -7.941 -2.475 18.867 1.00 22.99 112 VAL A N 1
ATOM 839 C CA . VAL A 1 112 ? -7.894 -1.599 17.705 1.00 23.91 112 VAL A CA 1
ATOM 840 C C . VAL A 1 112 ? -7.455 -0.220 18.161 1.00 26.43 112 VAL A C 1
ATOM 841 O O . VAL A 1 112 ? -7.766 0.206 19.278 1.00 24.21 112 VAL A O 1
ATOM 845 N N . LYS A 1 113 ? -6.703 0.464 17.309 1.00 24.33 113 LYS A N 1
ATOM 846 C CA . LYS A 1 113 ? -6.266 1.813 17.640 1.00 23.98 113 LYS A CA 1
ATOM 847 C C . LYS A 1 113 ? -6.140 2.603 16.348 1.00 23.29 113 LYS A C 1
ATOM 848 O O . LYS A 1 113 ? -5.858 2.022 15.297 1.00 23.34 113 LYS A O 1
ATOM 854 N N . PRO A 1 114 ? -6.357 3.919 16.392 1.00 25.11 114 PRO A N 1
ATOM 855 C CA . PRO A 1 114 ? -6.147 4.735 15.185 1.00 25.55 114 PRO A CA 1
ATOM 856 C C . PRO A 1 114 ? -4.712 4.634 14.681 1.00 25.71 114 PRO A C 1
ATOM 857 O O . PRO A 1 114 ? -3.761 4.537 15.462 1.00 26.51 114 PRO A O 1
ATOM 861 N N . LEU A 1 115 ? -4.561 4.668 13.353 1.00 22.96 115 LEU A N 1
ATOM 862 C CA . LEU A 1 115 ? -3.217 4.653 12.788 1.00 28.59 115 LEU A CA 1
ATOM 863 C C . LEU A 1 115 ? -2.454 5.916 13.154 1.00 30.78 115 LEU A C 1
ATOM 864 O O . LEU A 1 115 ? -1.220 5.890 13.256 1.00 33.85 115 LEU A O 1
ATOM 869 N N . ILE A 1 116 ? -3.171 7.020 13.384 1.00 26.50 116 ILE A N 1
ATOM 870 C CA . ILE A 1 116 ? -2.520 8.277 13.749 1.00 32.81 116 ILE A CA 1
ATOM 871 C C . ILE A 1 116 ? -2.121 8.333 15.214 1.00 38.62 116 ILE A C 1
ATOM 872 O O . ILE A 1 116 ? -1.529 9.333 15.644 1.00 41.89 116 ILE A O 1
ATOM 877 N N . GLU A 1 117 ? -2.422 7.294 15.996 1.00 36.69 117 GLU A N 1
ATOM 878 C CA . GLU A 1 117 ? -2.075 7.277 17.416 1.00 40.67 117 GLU A CA 1
ATOM 879 C C . GLU A 1 117 ? -0.583 7.022 17.612 1.00 42.62 117 GLU A C 1
ATOM 880 O O . GLU A 1 117 ? 0.022 6.250 16.871 1.00 40.93 117 GLU A O 1
#

Secondary structure (DSSP, 8-state):
-EE-SSB-TTTTT--PPTT--SS-EEEEEEEEEEEEEEEEEETTEEEEEEEEEEEEEETTT--EEEEEEE---HHHHHHHHHHTSS-S-EEEEEEEEEEE-SSSSSSEEEEEEETT-

Sequence (117 aa):
MEIVSKLTLKTIGAQPKPHSVKENTALASIYGRVRGKKVGQSTFGDFIKFEGEFEGVNIATGEVFRSGALILPKVLESLLAGAVDGENTVDFAVEIWAKPSEKGNTGYEYGVKPLIE

Radius of gyration: 13.82 Å; Cα contacts (8 Å, |Δi|>4): 266; chains: 1; bounding box: 30×31×34 Å

Nearest PDB structures (foldseek):
  4dam-assembly1_C  TM=4.102E-01  e=6.065E-01  Streptomyces coelicolor
  4dam-assembly2_H  TM=3.643E-01  e=5.741E-01  Streptomyces coelicolor
  3bqa-assembly2_B  TM=4.974E-01  e=4.391E+00  Escherichia coli

B-factor: mean 25.87, std 7.85, range [13.7, 63.79]

Solvent-accessible surface area: 7120 Å² total; per-residue (Å²): 153,103,124,19,96,69,0,23,7,141,59,1,58,12,81,23,164,84,92,66,7,166,1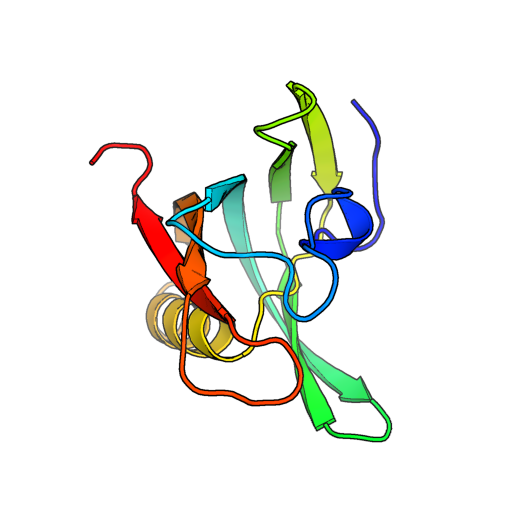32,89,54,27,9,0,14,1,103,8,109,4,136,27,94,125,97,7,128,67,125,200,34,76,47,34,54,0,49,18,92,2,66,0,36,3,66,96,82,46,88,51,9,96,0,33,10,1,35,18,26,123,84,9,10,75,119,20,18,50,59,19,121,73,117,130,53,28,91,39,28,31,35,0,63,0,91,66,42,90,199,47,139,42,12,11,98,42,12,51,74,62,51,171,149

Organism: Enterobacteria phage PRD1 (NCBI:txid10658)